Protein AF-A0A225DZX9-F1 (afdb_monomer)

Radius of gyration: 16.33 Å; Cα contacts (8 Å, |Δi|>4): 191; chains: 1; bounding box: 43×38×36 Å

Nearest PDB structures (foldseek):
  7zn1-assembly1_B  TM=6.531E-01  e=1.437E-01  Gallus gallus

Sequence (103 aa):
MEAFELHFAADGEVRGHGRDVVGRFTFHGTFDKSTGRTLLVKQYLGKHRVDYDGRPDGEGSILGMWTVRVQIGEQEWVNKGPFLMKPDVANLGENEPISEYRK

Solvent-accessible surface area (backbone atoms only — not comparable to full-atom values): 6142 Å² total; per-residue (Å²): 134,52,66,80,49,78,46,79,46,98,89,25,46,30,43,32,39,30,48,59,96,91,42,51,34,39,35,44,37,37,38,40,88,89,74,46,39,31,43,38,37,40,36,33,72,98,62,64,54,36,42,35,48,30,32,58,72,84,83,75,30,39,33,38,43,37,38,36,73,49,76,60,89,94,44,76,47,79,50,72,47,80,48,76,50,68,72,90,72,74,76,73,56,102,80,63,80,86,79,82,86,79,130

Secondary structure (DSSP, 8-state):
----EEEE-TTSEEEEEEE-SS-EEEEEEEE-TTT--EEEEEEETTS-EEEEEEEE-SSS-EEEEEEEEEEETTEEEEEEEEEEE--------TTPPP-----

Structure (mmCIF, N/CA/C/O backbone):
data_AF-A0A225DZX9-F1
#
_entry.id   AF-A0A225DZX9-F1
#
loop_
_atom_site.group_PDB
_atom_site.id
_atom_site.type_symbol
_atom_site.label_atom_id
_atom_site.label_alt_id
_atom_site.label_comp_id
_atom_site.label_asym_id
_atom_site.label_entity_id
_atom_site.label_seq_id
_atom_site.pdbx_PDB_ins_code
_atom_site.Cartn_x
_atom_site.Cartn_y
_atom_site.Cartn_z
_atom_site.occupancy
_atom_site.B_iso_or_equiv
_atom_site.auth_seq_id
_atom_site.auth_comp_id
_atom_site.auth_asym_id
_atom_site.auth_atom_id
_atom_site.pdbx_PDB_model_num
ATOM 1 N N . MET A 1 1 ? -5.210 -21.104 3.661 1.00 62.97 1 MET A N 1
ATOM 2 C CA . MET A 1 1 ? -4.873 -19.704 3.995 1.00 62.97 1 MET A CA 1
ATOM 3 C C . MET A 1 1 ? -4.970 -18.930 2.690 1.00 62.97 1 MET A C 1
ATOM 5 O O . MET A 1 1 ? -4.571 -19.491 1.682 1.00 62.97 1 MET A O 1
ATOM 9 N N . GLU A 1 2 ? -5.609 -17.762 2.665 1.00 82.06 2 GLU A N 1
ATOM 10 C CA . GLU A 1 2 ? -5.696 -16.942 1.442 1.00 82.06 2 GLU A CA 1
ATOM 11 C C . GLU A 1 2 ? -4.381 -16.170 1.327 1.00 82.06 2 GLU A C 1
ATOM 13 O O . GLU A 1 2 ? -3.989 -15.526 2.304 1.00 82.06 2 GLU A O 1
ATOM 18 N N . ALA A 1 3 ? -3.672 -16.325 0.207 1.00 86.94 3 ALA A N 1
ATOM 19 C CA . ALA A 1 3 ? -2.354 -15.733 0.017 1.00 86.94 3 ALA A CA 1
ATOM 20 C C . ALA A 1 3 ? -2.436 -14.202 0.030 1.00 86.94 3 ALA A C 1
ATOM 22 O O . ALA A 1 3 ? -3.469 -13.619 -0.298 1.00 86.94 3 ALA A O 1
ATOM 23 N N . PHE A 1 4 ? -1.353 -13.554 0.454 1.00 91.62 4 PHE A N 1
ATOM 24 C CA . PHE A 1 4 ? -1.215 -12.114 0.295 1.00 91.62 4 PHE A CA 1
ATOM 25 C C . PHE A 1 4 ? -0.631 -11.827 -1.085 1.00 91.62 4 PHE A C 1
ATOM 27 O O . PHE A 1 4 ? 0.516 -12.175 -1.352 1.00 91.62 4 PHE A O 1
ATOM 34 N N . GLU A 1 5 ? -1.415 -11.169 -1.933 1.00 94.06 5 GLU A N 1
ATOM 35 C CA . GLU A 1 5 ? -1.034 -10.842 -3.304 1.00 94.06 5 GLU A CA 1
ATOM 36 C C . GLU A 1 5 ? -1.148 -9.337 -3.558 1.00 94.06 5 GLU A C 1
ATOM 38 O O . GLU A 1 5 ? -2.098 -8.683 -3.112 1.00 94.06 5 GLU A O 1
ATOM 43 N N . LEU A 1 6 ? -0.182 -8.800 -4.305 1.00 94.25 6 LEU A N 1
ATOM 44 C CA . LEU A 1 6 ? -0.187 -7.447 -4.853 1.00 94.25 6 LEU A CA 1
ATOM 45 C C . LEU A 1 6 ? 0.049 -7.520 -6.3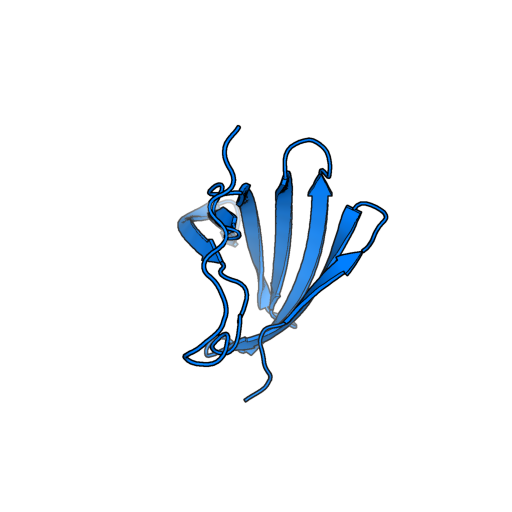65 1.00 94.25 6 LEU A C 1
ATOM 47 O O . LEU A 1 6 ? 0.989 -8.164 -6.826 1.00 94.25 6 LEU A O 1
ATOM 51 N N . HIS A 1 7 ? -0.768 -6.805 -7.127 1.00 94.44 7 HIS A N 1
ATOM 52 C CA . HIS A 1 7 ? -0.661 -6.645 -8.570 1.00 94.44 7 HIS A CA 1
ATOM 53 C C . HIS A 1 7 ? -0.383 -5.181 -8.889 1.00 94.44 7 HIS A C 1
ATOM 55 O O . HIS A 1 7 ? -1.147 -4.297 -8.498 1.00 94.44 7 HIS A O 1
ATOM 61 N N . PHE A 1 8 ? 0.702 -4.947 -9.620 1.00 93.38 8 PHE A N 1
ATOM 62 C CA . PHE A 1 8 ?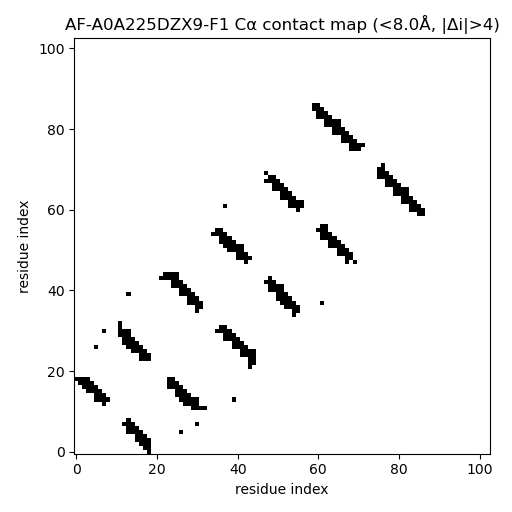 1.135 -3.632 -10.074 1.00 93.38 8 PHE A CA 1
ATOM 63 C C . PHE A 1 8 ? 0.761 -3.492 -11.549 1.00 93.38 8 PHE A C 1
ATOM 65 O O . PHE A 1 8 ? 1.278 -4.217 -12.400 1.00 93.38 8 PHE A O 1
ATOM 72 N N . ALA A 1 9 ? -0.173 -2.598 -11.851 1.00 93.94 9 ALA A N 1
ATOM 73 C CA . ALA A 1 9 ? -0.633 -2.350 -13.208 1.00 93.94 9 ALA A CA 1
ATOM 74 C C . ALA A 1 9 ? 0.312 -1.398 -13.956 1.00 93.94 9 ALA A C 1
ATOM 76 O O . ALA A 1 9 ? 1.000 -0.563 -13.372 1.00 93.94 9 ALA A O 1
ATOM 77 N N . ALA A 1 10 ? 0.343 -1.492 -15.285 1.00 93.44 10 ALA A N 1
ATOM 78 C CA . ALA A 1 10 ? 1.251 -0.686 -16.103 1.00 93.44 10 ALA A CA 1
ATOM 79 C C . ALA A 1 10 ? 1.006 0.832 -15.989 1.00 93.44 10 ALA A C 1
ATOM 81 O O . ALA A 1 10 ? 1.897 1.622 -16.302 1.00 93.44 10 ALA A O 1
ATOM 82 N N . ASP A 1 11 ? -0.178 1.259 -15.556 1.00 95.31 11 ASP A N 1
ATOM 83 C CA . ASP A 1 11 ? -0.568 2.659 -15.374 1.00 95.31 11 ASP A CA 1
ATOM 84 C C . ASP A 1 11 ? -0.164 3.249 -14.013 1.00 95.31 11 ASP A C 1
ATOM 86 O O . ASP A 1 11 ? -0.252 4.463 -13.836 1.00 95.31 11 ASP A O 1
ATOM 90 N N . GLY A 1 12 ? 0.359 2.435 -13.095 1.00 95.69 12 GLY A N 1
ATOM 91 C CA . GLY A 1 12 ? 0.716 2.872 -11.748 1.00 95.69 12 GLY A CA 1
ATOM 92 C C . GLY A 1 12 ? -0.292 2.458 -10.677 1.00 95.69 12 GLY A C 1
ATOM 93 O O . GLY A 1 12 ? -0.032 2.715 -9.504 1.00 95.69 12 GLY A O 1
ATOM 94 N N . GLU A 1 13 ? -1.423 1.832 -11.018 1.00 98.12 13 GLU A N 1
ATOM 95 C CA . GLU A 1 13 ? -2.360 1.320 -10.014 1.00 98.12 13 GLU A CA 1
ATOM 96 C C . GLU A 1 13 ? -1.787 0.080 -9.307 1.00 98.12 13 GLU A C 1
ATOM 98 O O . GLU A 1 13 ? -1.157 -0.780 -9.926 1.00 98.12 13 GLU A O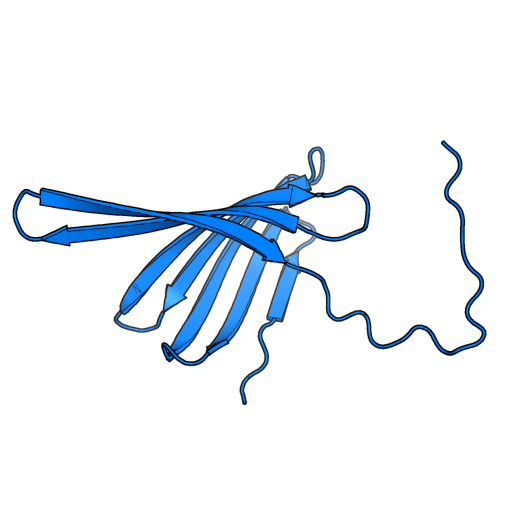 1
ATOM 103 N N . VAL A 1 14 ? -2.027 -0.034 -7.999 1.00 97.62 14 VAL A N 1
ATOM 104 C CA . VAL A 1 14 ? -1.739 -1.248 -7.226 1.00 97.62 14 VAL A CA 1
ATOM 105 C C . VAL A 1 14 ? -3.027 -1.773 -6.612 1.00 97.62 14 VAL A C 1
ATOM 107 O O . VAL A 1 14 ? -3.723 -1.050 -5.896 1.00 97.62 14 VAL A O 1
ATOM 110 N N . ARG A 1 15 ? -3.319 -3.053 -6.846 1.00 98.12 15 ARG A N 1
ATOM 111 C CA . ARG A 1 15 ? -4.423 -3.778 -6.203 1.00 98.12 15 ARG A CA 1
ATOM 112 C C . ARG A 1 15 ? -3.904 -5.016 -5.506 1.00 98.12 15 ARG A C 1
ATOM 114 O O . ARG A 1 15 ? -2.912 -5.593 -5.925 1.00 98.12 15 ARG A O 1
ATOM 121 N N . GLY A 1 16 ? -4.592 -5.465 -4.473 1.00 96.50 16 GLY A N 1
ATOM 122 C CA . GLY A 1 16 ? -4.226 -6.703 -3.809 1.00 96.50 16 GLY A CA 1
ATOM 123 C C . GLY A 1 16 ? -5.266 -7.187 -2.827 1.00 96.50 16 GLY A C 1
ATOM 124 O O . GLY A 1 16 ? -6.267 -6.516 -2.564 1.00 96.50 16 GLY A O 1
ATOM 125 N N . HIS A 1 17 ? -5.027 -8.364 -2.277 1.00 97.19 17 HIS A N 1
ATOM 126 C CA . HIS A 1 17 ? -5.926 -8.999 -1.327 1.00 97.19 17 HIS A CA 1
ATOM 127 C C . HIS A 1 17 ? -5.180 -10.035 -0.491 1.00 97.19 17 HIS A C 1
ATOM 129 O O . HIS A 1 17 ? -4.012 -10.332 -0.737 1.00 97.19 17 HIS A O 1
ATOM 135 N N . GLY A 1 18 ? -5.847 -10.535 0.543 1.00 96.00 18 GLY A N 1
ATOM 136 C CA . GLY A 1 18 ? -5.351 -11.648 1.332 1.00 96.00 18 GLY A CA 1
ATOM 137 C C . GLY A 1 18 ? -6.057 -11.776 2.670 1.00 96.00 18 GLY A C 1
ATOM 138 O O . GLY A 1 18 ? -7.044 -11.091 2.970 1.00 96.00 18 GLY A O 1
ATOM 139 N N . ARG A 1 19 ? -5.532 -12.673 3.504 1.00 95.06 19 ARG A N 1
ATOM 140 C CA . ARG A 1 19 ? -6.027 -12.895 4.861 1.00 95.06 19 ARG A CA 1
ATOM 141 C C . ARG A 1 19 ? -4.880 -13.130 5.827 1.00 95.06 19 ARG A C 1
ATOM 143 O O . ARG A 1 19 ? -4.018 -13.962 5.581 1.00 95.06 19 ARG A O 1
ATOM 150 N N . ASP A 1 20 ? -4.948 -12.477 6.978 1.00 94.12 20 ASP A N 1
ATOM 151 C CA . ASP A 1 20 ? -4.063 -12.735 8.113 1.00 94.12 20 ASP A CA 1
ATOM 152 C C . ASP A 1 20 ? -4.870 -12.986 9.404 1.00 94.12 20 ASP A C 1
ATOM 154 O O . ASP A 1 20 ? -6.082 -13.229 9.369 1.00 94.12 20 ASP A O 1
ATOM 158 N N . VAL A 1 21 ? -4.178 -12.956 10.547 1.00 93.75 21 VAL A N 1
ATOM 159 C CA . VAL A 1 21 ? -4.738 -13.114 11.900 1.00 93.75 21 VAL A CA 1
ATOM 160 C C . VAL A 1 21 ? -5.830 -12.086 12.232 1.00 93.75 21 VAL A C 1
ATOM 162 O O . VAL A 1 21 ? -6.757 -12.402 12.976 1.00 93.75 21 VAL A O 1
ATOM 165 N N . VAL A 1 22 ? -5.778 -10.876 11.671 1.00 94.31 22 VAL A N 1
ATOM 166 C CA . VAL A 1 22 ? -6.793 -9.835 11.892 1.00 94.31 22 VAL A CA 1
ATOM 167 C C . VAL A 1 22 ? -8.041 -10.110 11.049 1.00 94.31 22 VAL A C 1
ATOM 169 O O . VAL A 1 22 ? -9.168 -9.878 11.508 1.00 94.31 22 VAL A O 1
ATOM 172 N N . GLY A 1 23 ? -7.871 -10.610 9.824 1.00 95.19 23 GLY A N 1
ATOM 173 C CA . GLY A 1 23 ? -8.967 -11.019 8.947 1.00 95.19 23 GLY A CA 1
ATOM 174 C C . GLY A 1 23 ? -8.656 -10.864 7.461 1.00 95.19 23 GLY A C 1
ATOM 175 O O . GLY A 1 23 ? -7.505 -10.715 7.062 1.00 95.19 23 GLY A O 1
ATOM 176 N N . ARG A 1 24 ?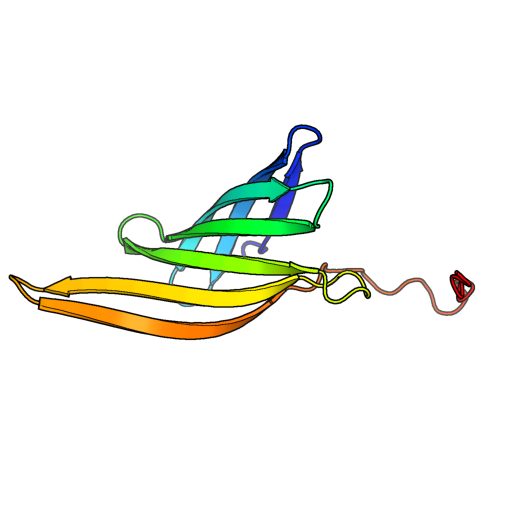 -9.709 -10.916 6.635 1.00 97.44 24 ARG A N 1
ATOM 177 C CA . ARG A 1 24 ? -9.619 -10.630 5.195 1.00 97.44 24 ARG A CA 1
ATOM 178 C C . ARG A 1 24 ? -9.393 -9.143 4.953 1.00 97.44 24 ARG A C 1
ATOM 180 O O . ARG A 1 24 ? -9.978 -8.309 5.652 1.00 97.44 24 ARG A O 1
ATOM 187 N N . PHE A 1 25 ? -8.604 -8.828 3.937 1.00 97.62 25 PHE A N 1
ATOM 188 C CA . PHE A 1 25 ? -8.299 -7.458 3.555 1.00 97.62 25 PHE A CA 1
ATOM 189 C C . PHE A 1 25 ? -8.150 -7.288 2.044 1.00 97.62 25 PHE A C 1
ATOM 191 O O . PHE A 1 25 ? -7.881 -8.240 1.315 1.00 97.62 25 PHE A O 1
ATOM 198 N N . THR A 1 26 ? -8.269 -6.040 1.599 1.00 98.31 26 THR A N 1
ATOM 199 C CA . THR A 1 26 ? -7.901 -5.591 0.251 1.00 98.31 26 THR A CA 1
ATOM 200 C C . THR A 1 26 ? -6.803 -4.542 0.324 1.00 98.31 26 THR A C 1
ATOM 202 O O . THR A 1 26 ? -6.772 -3.755 1.269 1.00 98.31 26 THR A O 1
ATOM 205 N N . PHE A 1 27 ? -5.968 -4.479 -0.702 1.00 97.75 27 PHE A N 1
ATOM 206 C CA . PHE A 1 27 ? -5.018 -3.406 -0.953 1.00 97.75 27 PHE A CA 1
ATOM 207 C C . PHE A 1 27 ? -5.464 -2.584 -2.162 1.00 97.75 27 PHE A C 1
ATOM 209 O O . PHE A 1 27 ? -5.831 -3.156 -3.187 1.00 97.75 27 PHE A O 1
ATOM 216 N N . HIS A 1 28 ? -5.403 -1.260 -2.042 1.00 98.50 28 HIS A N 1
ATOM 217 C CA . HIS A 1 28 ? -5.523 -0.323 -3.161 1.00 98.50 28 HIS A CA 1
ATOM 218 C C . HIS A 1 28 ? -4.497 0.792 -3.003 1.00 98.50 28 HIS A C 1
ATOM 220 O O . HIS A 1 28 ? -4.244 1.242 -1.885 1.00 98.50 28 HIS A O 1
ATOM 226 N N . GLY A 1 29 ? -3.921 1.257 -4.102 1.00 98.31 29 GLY A N 1
ATOM 227 C CA . GLY A 1 29 ? -2.930 2.315 -4.043 1.00 98.31 29 GLY A CA 1
ATOM 228 C C . GLY A 1 29 ? -2.303 2.632 -5.384 1.00 98.31 29 GLY A C 1
ATOM 229 O O . GLY A 1 29 ? -2.824 2.265 -6.437 1.00 98.31 29 GLY A O 1
ATOM 230 N N . THR A 1 30 ? -1.171 3.320 -5.326 1.00 98.38 30 THR A N 1
ATOM 231 C CA . THR A 1 30 ? -0.401 3.708 -6.501 1.00 98.38 30 THR A CA 1
ATOM 232 C C . THR A 1 30 ? 1.078 3.430 -6.301 1.00 98.38 30 THR A C 1
ATOM 234 O O . THR A 1 30 ? 1.589 3.437 -5.178 1.00 98.38 30 THR A O 1
ATOM 237 N N . PHE A 1 31 ? 1.778 3.221 -7.407 1.00 96.25 31 PHE A N 1
ATOM 238 C CA . PHE A 1 31 ? 3.226 3.270 -7.454 1.00 96.25 31 PHE A CA 1
ATOM 239 C C . PHE A 1 31 ? 3.675 4.230 -8.552 1.00 96.25 31 PHE A C 1
ATOM 241 O O . PHE A 1 31 ? 3.131 4.273 -9.656 1.00 96.25 31 PHE A O 1
ATOM 248 N N . ASP A 1 32 ? 4.685 5.024 -8.236 1.00 96.75 32 ASP A N 1
ATOM 249 C CA . ASP A 1 32 ? 5.333 5.912 -9.183 1.00 96.75 32 ASP A CA 1
ATOM 250 C C . ASP A 1 32 ? 6.430 5.139 -9.920 1.00 96.75 32 ASP A C 1
ATOM 252 O O . ASP A 1 32 ? 7.416 4.716 -9.322 1.00 96.75 32 ASP A O 1
ATOM 256 N N . LYS A 1 33 ? 6.281 4.978 -11.235 1.00 92.12 33 LYS A N 1
ATOM 257 C CA . LYS A 1 33 ? 7.249 4.271 -12.089 1.00 92.12 33 LYS A CA 1
ATOM 258 C C . LYS A 1 33 ? 8.622 4.942 -12.161 1.00 92.12 33 LYS A C 1
ATOM 260 O O . LYS A 1 33 ? 9.602 4.269 -12.455 1.00 92.12 33 LYS A O 1
ATOM 265 N N . SER A 1 34 ? 8.696 6.252 -11.937 1.00 94.06 34 SER A N 1
ATOM 266 C CA . SER A 1 34 ? 9.950 7.005 -12.008 1.00 94.06 34 SER A CA 1
ATOM 267 C C . SER A 1 34 ? 10.760 6.917 -10.715 1.00 94.06 34 SER A C 1
ATOM 269 O O . SER A 1 34 ? 11.987 6.870 -10.764 1.00 94.06 34 SER A O 1
ATOM 271 N N . THR A 1 35 ? 10.087 6.864 -9.561 1.00 95.50 35 THR A N 1
ATOM 272 C CA . THR A 1 35 ? 10.744 6.870 -8.242 1.00 95.50 35 THR A CA 1
ATOM 273 C C . THR A 1 35 ? 10.652 5.540 -7.493 1.00 95.50 35 THR A C 1
ATOM 275 O O . THR A 1 35 ? 11.361 5.334 -6.510 1.00 95.50 35 THR A O 1
ATOM 278 N N . GLY A 1 36 ? 9.751 4.650 -7.907 1.00 92.94 36 GLY A N 1
ATOM 279 C CA . GLY A 1 36 ? 9.361 3.442 -7.181 1.00 92.94 36 GLY A CA 1
ATOM 280 C C . GLY A 1 36 ? 8.547 3.710 -5.908 1.00 92.94 36 GLY A C 1
ATOM 281 O O . GLY A 1 36 ? 8.204 2.765 -5.192 1.00 92.94 36 GLY A O 1
ATOM 282 N N . ARG A 1 37 ? 8.234 4.975 -5.580 1.00 97.38 37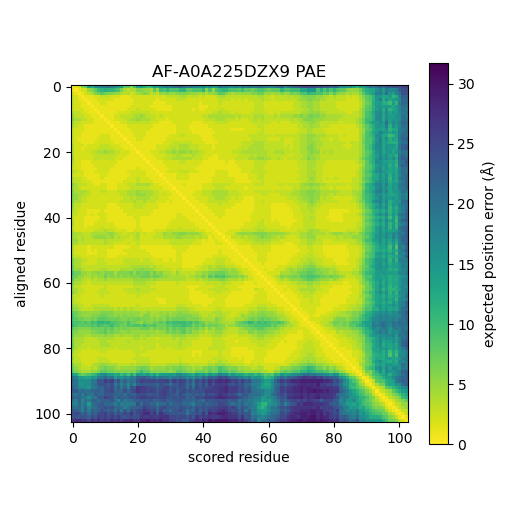 ARG A N 1
ATOM 283 C CA . ARG A 1 37 ? 7.455 5.289 -4.378 1.00 97.38 37 ARG A CA 1
ATOM 284 C C . ARG A 1 37 ? 6.082 4.640 -4.482 1.00 97.38 37 ARG A C 1
ATOM 286 O O . ARG A 1 37 ? 5.381 4.832 -5.469 1.00 97.38 37 ARG A O 1
ATOM 293 N N . THR A 1 38 ? 5.707 3.907 -3.445 1.00 97.88 38 THR A N 1
ATOM 294 C CA . THR A 1 38 ? 4.498 3.092 -3.403 1.00 97.88 38 THR A CA 1
ATOM 295 C C . THR A 1 38 ? 3.640 3.531 -2.222 1.00 97.88 38 THR A C 1
ATOM 297 O O . THR A 1 38 ? 4.084 3.484 -1.075 1.00 97.88 38 THR A O 1
ATOM 300 N N . LEU A 1 39 ? 2.422 3.988 -2.505 1.00 98.50 39 LEU A N 1
ATOM 301 C CA . LEU A 1 39 ? 1.441 4.427 -1.517 1.00 98.50 39 LEU A CA 1
ATOM 302 C C . LEU A 1 39 ? 0.272 3.455 -1.533 1.00 98.50 39 LEU A C 1
ATOM 304 O O . LEU A 1 39 ? -0.414 3.353 -2.546 1.00 98.50 39 LEU A O 1
ATOM 308 N N . LEU A 1 40 ? 0.033 2.752 -0.428 1.00 98.50 40 LEU A N 1
ATOM 309 C CA . LEU A 1 40 ? -0.994 1.715 -0.364 1.00 98.50 40 LEU A CA 1
ATOM 310 C C . LEU A 1 40 ? -1.921 1.892 0.831 1.00 98.50 40 LEU A C 1
ATOM 312 O O . LEU A 1 40 ? -1.510 2.323 1.903 1.00 98.50 40 LEU A O 1
ATOM 316 N N . VAL A 1 41 ? -3.160 1.451 0.666 1.00 98.56 41 VAL A N 1
ATOM 317 C CA . VAL A 1 41 ? -4.151 1.336 1.730 1.00 98.56 41 VAL A CA 1
ATOM 318 C C . VAL A 1 41 ? -4.560 -0.123 1.852 1.00 98.56 41 VAL A C 1
ATOM 320 O O . VAL A 1 41 ? -5.176 -0.678 0.942 1.00 98.56 41 VAL A O 1
ATOM 323 N N . LYS A 1 42 ? -4.256 -0.736 2.998 1.00 98.00 42 LYS A N 1
ATOM 324 C CA . LYS A 1 42 ? -4.791 -2.040 3.396 1.00 98.00 42 LYS A CA 1
ATOM 325 C C . LYS A 1 42 ? -6.089 -1.827 4.155 1.00 98.00 42 LYS A C 1
ATOM 327 O O . LYS A 1 42 ? -6.073 -1.321 5.272 1.00 98.00 42 LYS A O 1
ATOM 332 N N . GLN A 1 43 ? -7.209 -2.242 3.586 1.00 98.19 43 GLN A N 1
ATOM 333 C CA . GLN A 1 43 ? -8.517 -2.189 4.229 1.00 98.19 43 GLN A CA 1
ATOM 334 C C . GLN A 1 43 ? -8.899 -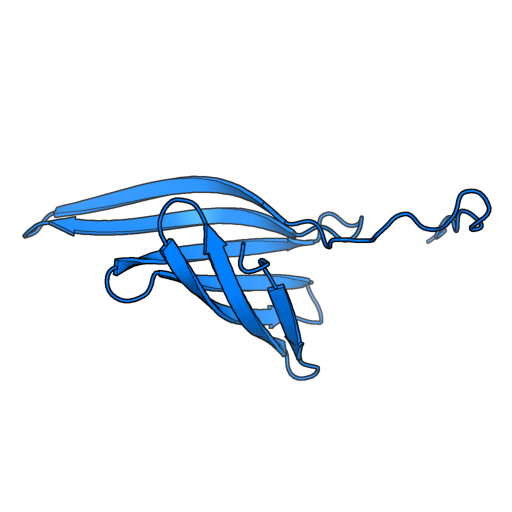3.582 4.730 1.00 98.19 43 GLN A C 1
ATOM 336 O O . GLN A 1 43 ? -9.175 -4.468 3.922 1.00 98.19 43 GLN A O 1
ATOM 341 N N . TYR A 1 44 ? -8.969 -3.782 6.050 1.00 97.06 44 TYR A N 1
ATOM 342 C CA . TYR A 1 44 ? -9.594 -4.984 6.606 1.00 97.06 44 TYR A CA 1
ATOM 343 C C . TYR A 1 44 ? -11.115 -4.881 6.456 1.00 97.06 44 TYR A C 1
ATOM 345 O O . TYR A 1 44 ? -11.711 -3.863 6.819 1.00 97.06 44 TYR A O 1
ATOM 353 N N . LEU A 1 45 ? -11.757 -5.918 5.915 1.00 95.88 45 LEU A N 1
ATOM 354 C CA . LEU A 1 45 ? -13.186 -5.869 5.590 1.00 95.88 45 LEU A CA 1
ATOM 355 C C . LEU A 1 45 ? -14.034 -5.634 6.850 1.00 95.88 45 LEU A C 1
ATOM 357 O O . LEU A 1 45 ? -13.955 -6.404 7.808 1.00 95.88 45 LEU A O 1
ATOM 361 N N . GLY A 1 46 ? -14.827 -4.555 6.844 1.00 94.56 46 GLY A N 1
ATOM 362 C CA . GLY A 1 46 ? -15.671 -4.144 7.974 1.00 94.56 46 GLY A CA 1
ATOM 363 C C . GLY A 1 46 ? -14.905 -3.658 9.214 1.00 94.56 46 GLY A C 1
ATOM 364 O O . GLY A 1 46 ? -15.482 -3.614 10.298 1.00 94.56 46 GLY A O 1
ATOM 365 N N . LYS A 1 47 ? -13.608 -3.345 9.090 1.00 93.88 47 LYS A N 1
ATOM 366 C CA . LYS A 1 47 ? -12.728 -2.945 10.201 1.00 93.88 47 LYS A CA 1
ATOM 367 C C . LYS A 1 47 ? -11.899 -1.701 9.831 1.00 93.88 47 LYS A C 1
ATOM 369 O O . LYS A 1 47 ? -12.308 -0.884 9.011 1.00 93.88 47 LYS A O 1
ATOM 374 N N . HIS A 1 48 ? -10.738 -1.543 10.465 1.00 94.38 48 HIS A N 1
ATOM 375 C CA . HIS A 1 48 ? -9.815 -0.435 10.244 1.00 94.38 48 HIS A CA 1
ATOM 376 C C . HIS A 1 48 ? -9.007 -0.590 8.946 1.00 94.38 48 HIS A C 1
ATOM 378 O O . HIS A 1 48 ? -8.896 -1.683 8.380 1.00 94.38 48 HIS A O 1
ATOM 384 N N . ARG A 1 49 ? -8.400 0.521 8.519 1.00 96.62 49 ARG A N 1
ATOM 385 C CA . ARG A 1 49 ? -7.399 0.550 7.453 1.00 96.62 49 ARG A CA 1
ATOM 386 C C . ARG A 1 49 ? -5.995 0.786 7.999 1.00 96.62 49 ARG A C 1
ATOM 388 O O . ARG A 1 49 ? -5.831 1.305 9.103 1.00 96.62 49 ARG A O 1
ATOM 395 N N . VAL A 1 50 ? -5.004 0.435 7.195 1.00 98.31 50 VAL A N 1
ATOM 396 C CA . VAL A 1 50 ? -3.585 0.706 7.423 1.00 98.31 50 VAL A CA 1
ATOM 397 C C . VAL A 1 50 ? -3.038 1.397 6.178 1.00 98.31 50 VAL A C 1
ATOM 399 O O . VAL A 1 50 ? -3.167 0.864 5.076 1.00 98.31 50 VAL A O 1
ATOM 402 N N . ASP A 1 51 ? -2.435 2.565 6.354 1.00 98.62 51 ASP A N 1
ATOM 403 C CA . ASP A 1 51 ? -1.794 3.321 5.280 1.00 98.62 51 ASP A CA 1
ATOM 404 C C . ASP A 1 51 ? -0.306 2.941 5.223 1.00 98.62 51 ASP A C 1
ATOM 406 O O . ASP A 1 51 ? 0.360 2.912 6.256 1.00 98.62 51 ASP A O 1
ATOM 410 N N . TYR A 1 52 ? 0.224 2.662 4.036 1.00 98.62 52 TYR A N 1
ATOM 411 C CA . TYR A 1 52 ? 1.626 2.323 3.788 1.00 98.62 52 TYR A CA 1
ATOM 412 C C . TYR A 1 52 ? 2.248 3.363 2.853 1.00 98.62 52 TYR A C 1
ATOM 414 O O . TYR A 1 52 ? 1.705 3.632 1.782 1.00 98.62 52 TYR A O 1
ATOM 422 N N . ASP A 1 53 ? 3.403 3.908 3.235 1.00 98.56 53 ASP A N 1
ATOM 423 C CA . ASP A 1 53 ? 4.251 4.748 2.378 1.00 98.56 53 ASP A CA 1
ATOM 424 C C . ASP A 1 53 ? 5.626 4.097 2.275 1.00 98.56 53 ASP A C 1
ATOM 426 O O . ASP A 1 53 ? 6.348 4.000 3.274 1.00 98.56 53 ASP A O 1
ATOM 430 N N . GLY A 1 54 ? 5.944 3.595 1.084 1.00 98.06 54 GLY A N 1
ATOM 431 C CA . GLY A 1 54 ? 7.129 2.796 0.821 1.00 98.06 54 GLY A CA 1
ATOM 432 C C . GLY A 1 54 ? 7.956 3.269 -0.366 1.00 98.06 54 GLY A C 1
ATOM 433 O O . GLY A 1 54 ? 7.499 4.021 -1.229 1.00 98.06 54 GLY A O 1
ATOM 434 N N . ARG A 1 55 ? 9.200 2.799 -0.407 1.00 97.56 55 ARG 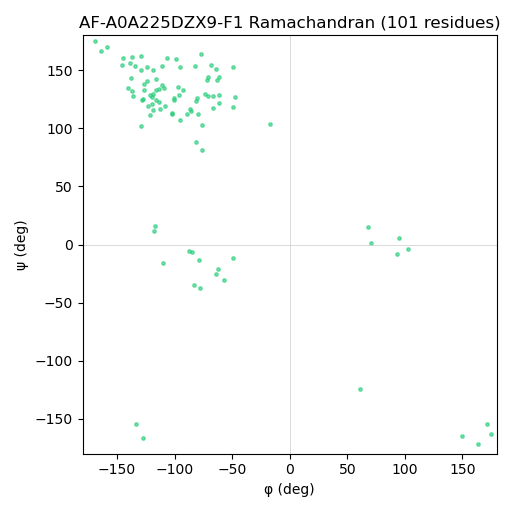A N 1
ATOM 435 C CA . ARG A 1 55 ? 10.178 3.021 -1.477 1.00 97.56 55 ARG A CA 1
ATOM 436 C C . ARG A 1 55 ? 10.937 1.724 -1.766 1.00 97.56 55 ARG A C 1
ATOM 438 O O . ARG A 1 55 ? 11.019 0.881 -0.869 1.00 97.56 55 ARG A O 1
ATOM 445 N N . PRO A 1 56 ? 11.493 1.561 -2.978 1.00 94.38 56 PRO A N 1
ATOM 446 C 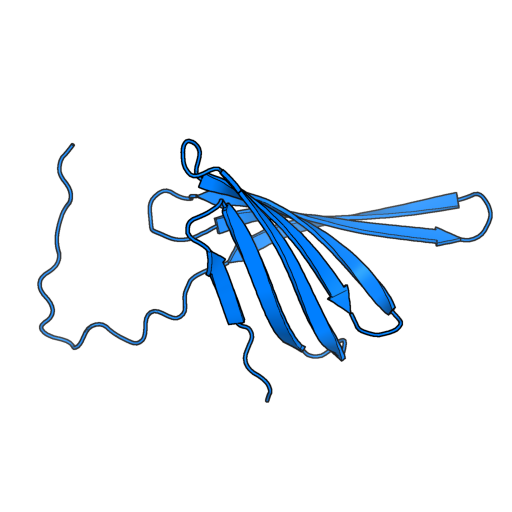CA . PRO A 1 56 ? 12.337 0.417 -3.283 1.00 94.38 56 PRO A CA 1
ATOM 447 C C . PRO A 1 56 ? 13.598 0.435 -2.410 1.00 94.38 56 PRO A C 1
ATOM 449 O O . PRO A 1 56 ? 14.180 1.498 -2.182 1.00 94.38 56 PRO A O 1
ATOM 452 N N . ASP A 1 57 ? 14.030 -0.737 -1.950 1.00 91.88 57 ASP A N 1
ATOM 453 C CA . ASP A 1 57 ? 15.323 -0.929 -1.273 1.00 91.88 57 ASP A CA 1
ATOM 454 C C . ASP A 1 57 ? 16.509 -0.994 -2.253 1.00 91.88 57 ASP A C 1
ATOM 456 O O . ASP A 1 57 ? 17.658 -0.871 -1.840 1.00 91.88 57 ASP A O 1
ATOM 460 N N . GLY A 1 58 ? 16.224 -1.142 -3.551 1.00 87.81 58 GLY A N 1
ATOM 461 C CA . GLY A 1 58 ? 17.212 -1.354 -4.613 1.00 87.81 58 GLY A CA 1
ATOM 462 C C . GLY A 1 58 ? 17.468 -2.828 -4.944 1.00 87.81 58 GLY A C 1
ATOM 463 O O . GLY A 1 58 ? 18.106 -3.112 -5.951 1.00 87.81 58 GLY A O 1
ATOM 464 N N . GLU A 1 59 ? 16.917 -3.752 -4.158 1.00 86.75 59 GLU A N 1
ATOM 465 C CA . GLU A 1 59 ? 17.074 -5.210 -4.266 1.00 86.75 59 GLU A CA 1
ATOM 466 C C . GLU A 1 59 ? 15.737 -5.921 -4.552 1.00 86.75 59 GLU A C 1
ATOM 468 O O . GLU A 1 59 ? 15.634 -7.145 -4.489 1.00 86.75 59 GLU A O 1
ATOM 473 N N . GLY A 1 60 ? 14.697 -5.155 -4.893 1.00 85.25 60 GLY A N 1
ATOM 474 C CA . GLY A 1 60 ? 13.379 -5.674 -5.264 1.00 85.25 60 GLY A CA 1
ATOM 475 C C . GLY A 1 60 ? 12.372 -5.743 -4.114 1.00 85.25 60 GLY A C 1
ATOM 476 O O . GLY A 1 60 ? 11.259 -6.222 -4.327 1.00 85.25 60 GLY A O 1
ATOM 477 N N . SER A 1 61 ? 12.709 -5.235 -2.926 1.00 92.62 61 SER A N 1
ATOM 478 C CA . SER A 1 61 ? 11.764 -5.083 -1.814 1.00 92.62 61 SER A CA 1
ATOM 479 C C . SER A 1 61 ? 11.223 -3.656 -1.724 1.00 92.62 61 SER A C 1
ATOM 481 O O . SER A 1 61 ? 11.836 -2.692 -2.182 1.00 92.62 61 SER A O 1
ATOM 483 N N . ILE A 1 62 ? 10.084 -3.507 -1.050 1.00 95.38 62 ILE A N 1
ATOM 484 C CA . ILE A 1 62 ? 9.516 -2.211 -0.671 1.00 95.38 62 ILE A CA 1
ATOM 485 C C . ILE A 1 62 ? 9.676 -2.054 0.839 1.00 95.38 62 ILE A C 1
ATOM 487 O O . ILE A 1 62 ? 9.117 -2.843 1.601 1.00 95.38 62 ILE A O 1
ATOM 491 N N . LEU A 1 63 ? 10.401 -1.029 1.283 1.00 97.56 63 LEU A N 1
ATOM 492 C CA . LEU A 1 63 ? 10.511 -0.662 2.696 1.00 97.56 63 LEU A CA 1
ATOM 493 C C . LEU A 1 63 ? 9.813 0.667 2.966 1.00 97.56 63 LEU A C 1
ATOM 495 O O . LEU A 1 63 ? 9.729 1.522 2.084 1.00 97.56 63 LEU A O 1
ATOM 499 N N . GLY A 1 64 ? 9.357 0.881 4.195 1.00 97.94 64 GLY A N 1
ATOM 500 C CA . GLY A 1 64 ? 8.742 2.153 4.547 1.00 97.94 64 GLY A CA 1
ATOM 501 C C . GLY A 1 64 ? 8.084 2.169 5.911 1.00 97.94 64 GLY A C 1
ATOM 502 O O . GLY A 1 64 ? 8.449 1.399 6.798 1.00 97.94 64 GLY A O 1
ATOM 503 N N . MET A 1 65 ? 7.099 3.053 6.061 1.00 98.56 65 MET A N 1
ATOM 504 C CA . MET A 1 65 ? 6.322 3.200 7.289 1.00 98.56 65 MET A CA 1
ATOM 505 C C . MET A 1 65 ? 4.858 2.857 7.042 1.00 98.56 65 MET A C 1
ATOM 507 O O . MET A 1 65 ? 4.247 3.346 6.090 1.00 98.56 65 MET A O 1
ATOM 511 N N . TRP A 1 66 ? 4.283 2.054 7.931 1.00 98.62 66 TRP A N 1
ATOM 512 C CA . TRP A 1 66 ? 2.839 1.891 8.020 1.00 98.62 66 TRP A CA 1
ATOM 513 C C . TRP A 1 66 ? 2.273 2.836 9.081 1.00 98.62 66 TRP A C 1
ATOM 515 O O . TRP A 1 66 ? 2.963 3.218 10.029 1.00 98.62 66 TRP A O 1
ATOM 525 N N . THR A 1 67 ? 1.016 3.236 8.922 1.00 98.62 67 THR A N 1
ATOM 526 C CA . THR A 1 67 ? 0.268 4.061 9.872 1.00 98.62 67 THR A CA 1
ATOM 527 C C . THR A 1 67 ? -1.147 3.513 10.037 1.00 98.62 67 THR A C 1
ATOM 529 O O . THR A 1 67 ? -1.844 3.266 9.059 1.00 98.62 67 THR A O 1
ATOM 532 N N . VAL A 1 68 ? -1.593 3.363 11.282 1.00 97.50 68 VAL A N 1
ATOM 533 C CA . VAL A 1 68 ? -2.995 3.124 11.644 1.00 97.50 68 VAL A CA 1
ATOM 534 C C . VAL A 1 68 ? -3.502 4.332 12.412 1.00 97.50 68 VAL A C 1
ATOM 536 O O . VAL A 1 68 ? -2.834 4.816 13.327 1.00 97.50 68 VAL A O 1
ATOM 539 N N . ARG A 1 69 ? -4.690 4.806 12.038 1.00 95.81 69 ARG A N 1
ATOM 540 C CA . ARG A 1 69 ? -5.389 5.913 12.695 1.00 95.81 69 ARG A CA 1
ATOM 541 C C . ARG A 1 69 ? -6.735 5.419 13.186 1.00 95.81 69 ARG A C 1
ATOM 543 O O . ARG A 1 69 ? -7.488 4.821 12.418 1.00 95.81 69 ARG A O 1
ATOM 550 N N . VAL A 1 70 ? -7.025 5.658 14.457 1.00 92.69 70 VAL A N 1
ATOM 551 C CA . VAL A 1 70 ? -8.305 5.320 15.079 1.00 92.69 70 VAL A CA 1
ATOM 552 C C . VAL A 1 70 ? -8.828 6.558 15.781 1.00 92.69 70 VAL A C 1
ATOM 554 O O . VAL A 1 70 ? -8.148 7.123 16.632 1.00 92.69 70 VAL A O 1
ATOM 557 N N . GLN A 1 71 ? -10.043 6.969 15.437 1.00 92.56 71 GLN A N 1
ATOM 558 C CA . GLN A 1 71 ? -10.718 8.067 16.112 1.00 92.56 71 GLN A CA 1
ATOM 559 C C . GLN A 1 71 ? -11.653 7.514 17.190 1.00 92.56 71 GLN A C 1
ATOM 561 O O . GLN A 1 71 ? -12.461 6.625 16.920 1.00 92.56 71 GLN A O 1
ATOM 566 N N . ILE A 1 72 ? -11.531 8.034 18.410 1.00 90.69 72 ILE A N 1
ATOM 567 C CA . ILE A 1 72 ? -12.366 7.681 19.561 1.00 90.69 72 ILE A CA 1
ATOM 568 C C . ILE A 1 72 ? -12.882 8.990 20.163 1.00 90.69 72 ILE A C 1
ATOM 570 O O . ILE A 1 72 ? -12.148 9.711 20.836 1.00 90.69 72 ILE A O 1
ATOM 574 N N . GLY A 1 73 ? -14.145 9.320 19.878 1.00 92.88 73 GLY A N 1
ATOM 575 C CA . GLY A 1 73 ? -14.712 10.631 20.203 1.00 92.88 73 GLY A CA 1
ATOM 576 C C . GLY A 1 73 ? -13.960 11.757 19.486 1.00 92.88 73 GLY A C 1
ATOM 577 O O . GLY A 1 73 ? -13.819 11.741 18.262 1.00 92.88 73 GLY A O 1
ATOM 578 N N . GLU A 1 74 ? -13.459 12.718 20.261 1.00 95.25 74 GLU A N 1
ATOM 579 C CA . GLU A 1 74 ? -12.657 13.850 19.771 1.00 95.25 74 GLU A CA 1
ATOM 580 C C . GLU A 1 74 ? -11.151 13.540 19.692 1.00 95.25 74 GLU A C 1
ATOM 582 O O . GLU A 1 74 ? -10.377 14.359 19.201 1.00 95.25 74 GLU A O 1
ATOM 587 N N . GLN A 1 75 ? -10.710 12.370 20.168 1.00 94.94 75 GLN A N 1
ATOM 588 C CA . GLN A 1 75 ? -9.295 12.000 20.197 1.00 94.94 75 GLN A CA 1
ATOM 589 C C . GLN A 1 75 ? -8.914 11.124 18.997 1.00 94.94 75 GLN A C 1
ATOM 591 O O . GLN A 1 75 ? -9.605 10.156 18.669 1.00 94.94 75 GLN A O 1
ATOM 596 N N . GLU A 1 76 ? -7.771 11.425 18.374 1.00 94.69 76 GLU A N 1
ATOM 597 C CA . GLU A 1 76 ? -7.132 10.570 17.368 1.00 94.69 76 GLU A CA 1
ATOM 598 C C . GLU A 1 76 ? -5.975 9.786 18.003 1.00 94.69 76 GLU A C 1
ATOM 600 O O . GLU A 1 76 ? -5.052 10.360 18.581 1.00 94.69 76 GLU A O 1
ATOM 605 N N . TRP A 1 77 ? -6.000 8.464 17.846 1.00 95.62 77 TRP A N 1
ATOM 606 C CA . TRP A 1 77 ? -4.895 7.572 18.171 1.00 95.62 77 TRP A CA 1
ATOM 607 C C . TRP A 1 77 ? -4.158 7.194 16.895 1.00 95.62 77 TRP A C 1
ATOM 609 O O . TRP A 1 77 ? -4.752 6.657 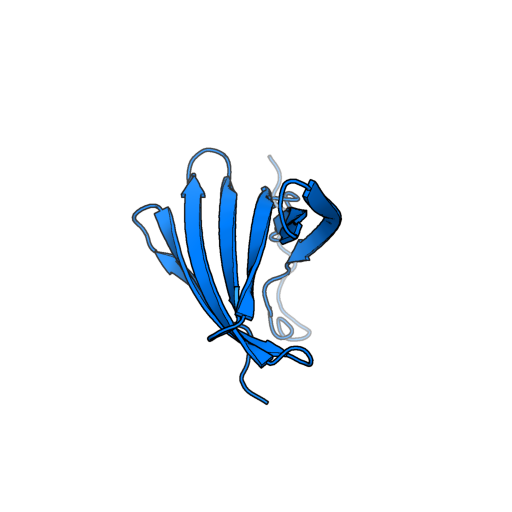15.956 1.00 95.62 77 TRP A O 1
ATOM 619 N N . VAL A 1 78 ? -2.850 7.444 16.874 1.00 97.25 78 VAL A N 1
ATOM 620 C CA . VAL A 1 78 ? -1.991 7.147 15.727 1.00 97.25 78 VAL A CA 1
ATOM 621 C C . VAL A 1 78 ? -0.909 6.164 16.150 1.00 97.25 78 VAL A C 1
ATOM 623 O O . VAL A 1 78 ? -0.106 6.463 17.030 1.00 97.25 78 VAL A O 1
ATOM 626 N N . ASN A 1 79 ? -0.866 5.005 15.497 1.00 97.69 79 ASN A N 1
ATOM 627 C CA . ASN A 1 79 ? 0.205 4.024 15.654 1.00 97.69 79 ASN A CA 1
ATOM 628 C C . ASN A 1 79 ? 0.949 3.860 14.325 1.00 97.69 79 ASN A C 1
ATOM 630 O O . ASN A 1 79 ? 0.331 3.924 13.261 1.00 97.69 79 ASN A O 1
ATOM 634 N N . LYS A 1 80 ? 2.271 3.696 14.378 1.00 98.19 80 LYS A N 1
ATOM 635 C CA . LYS A 1 80 ? 3.140 3.611 13.203 1.00 98.19 80 LYS A CA 1
ATOM 636 C C . LYS A 1 80 ? 4.292 2.654 13.451 1.00 98.19 80 LYS A C 1
ATOM 638 O O . LYS A 1 80 ? 4.753 2.513 14.580 1.00 98.19 80 LYS A O 1
ATOM 643 N N . GLY A 1 81 ? 4.823 2.083 12.380 1.00 98.19 81 GLY A N 1
ATOM 644 C CA . GLY A 1 81 ? 6.017 1.252 12.458 1.00 98.19 81 GLY A CA 1
ATOM 645 C C . GLY A 1 81 ? 6.663 1.027 11.098 1.00 98.19 81 GLY A C 1
ATOM 646 O O . GLY A 1 81 ? 6.053 1.335 10.071 1.00 98.19 81 GLY A O 1
ATOM 647 N N . PRO A 1 82 ? 7.902 0.514 11.082 1.00 98.31 82 PRO A N 1
ATOM 648 C CA . PRO A 1 82 ? 8.557 0.140 9.843 1.00 98.31 82 PRO A CA 1
ATOM 649 C C . PRO A 1 82 ? 7.873 -1.081 9.219 1.00 98.31 82 PRO A C 1
ATOM 651 O O . PRO A 1 82 ? 7.283 -1.910 9.918 1.00 98.31 82 PRO A O 1
ATOM 654 N N . PHE A 1 83 ? 7.986 -1.215 7.902 1.00 97.00 83 PHE A N 1
ATOM 655 C CA . PHE A 1 83 ? 7.670 -2.447 7.189 1.00 97.00 83 PHE A CA 1
ATOM 656 C C . PHE A 1 83 ? 8.714 -2.758 6.119 1.00 97.00 83 PHE A C 1
ATOM 658 O O . PHE A 1 83 ? 9.430 -1.873 5.647 1.00 97.00 83 PHE A O 1
ATOM 665 N N . LEU A 1 84 ? 8.724 -4.025 5.712 1.00 95.31 84 LEU A N 1
ATOM 666 C CA . LEU A 1 84 ? 9.394 -4.532 4.525 1.00 95.31 84 LEU A CA 1
ATOM 667 C C . LEU A 1 84 ? 8.433 -5.501 3.825 1.00 95.31 84 LEU A C 1
ATOM 669 O O . LEU A 1 84 ? 7.905 -6.407 4.468 1.00 95.31 84 LEU A O 1
ATOM 673 N N . MET A 1 85 ? 8.192 -5.305 2.532 1.00 93.31 85 MET A N 1
ATOM 674 C CA . MET A 1 85 ? 7.464 -6.238 1.672 1.00 93.31 85 MET A CA 1
ATOM 675 C C . MET A 1 85 ? 8.434 -6.794 0.639 1.00 93.31 85 MET A C 1
ATOM 677 O O . MET A 1 85 ? 9.044 -6.026 -0.106 1.00 93.31 85 MET A O 1
ATOM 681 N N . LYS A 1 86 ? 8.568 -8.119 0.603 1.00 90.69 86 LYS A N 1
ATOM 682 C CA . LYS A 1 86 ? 9.365 -8.833 -0.394 1.00 90.69 86 LYS A CA 1
ATOM 683 C C . LYS A 1 86 ? 8.434 -9.611 -1.320 1.00 90.69 86 LYS A C 1
ATOM 685 O O . LYS A 1 86 ? 7.483 -10.208 -0.810 1.00 90.69 86 LYS A O 1
ATOM 690 N N . PRO A 1 87 ? 8.676 -9.609 -2.640 1.00 84.81 87 PRO A N 1
ATOM 691 C CA . PRO A 1 87 ? 7.985 -10.525 -3.531 1.00 84.81 87 PRO A CA 1
ATOM 692 C C . PRO A 1 87 ? 8.321 -11.962 -3.131 1.00 84.81 87 PRO A C 1
ATOM 694 O O . PRO A 1 87 ? 9.449 -12.257 -2.730 1.00 84.81 87 PRO A O 1
ATOM 697 N N . ASP A 1 88 ? 7.342 -12.853 -3.255 1.00 81.25 88 ASP A N 1
ATOM 698 C CA . ASP A 1 88 ? 7.582 -14.287 -3.140 1.00 81.25 88 ASP A CA 1
ATOM 699 C C . ASP A 1 88 ? 8.238 -14.779 -4.437 1.00 81.25 88 ASP A C 1
ATOM 701 O O . ASP A 1 88 ? 7.586 -15.232 -5.377 1.00 81.25 88 ASP A O 1
ATOM 705 N N . VAL A 1 89 ? 9.550 -14.576 -4.535 1.00 65.31 89 VAL A N 1
ATOM 706 C CA . VAL A 1 89 ? 10.390 -15.183 -5.567 1.00 65.31 89 VAL A CA 1
ATOM 707 C C . VAL A 1 89 ? 10.713 -16.596 -5.105 1.00 65.31 89 VAL A C 1
ATOM 709 O O . VAL A 1 89 ? 11.703 -16.824 -4.412 1.00 65.31 89 VAL A O 1
ATOM 712 N N . ALA A 1 90 ? 9.847 -17.549 -5.449 1.00 56.12 90 ALA A N 1
ATOM 713 C CA . ALA A 1 90 ? 10.156 -18.962 -5.285 1.00 56.12 90 ALA A CA 1
ATOM 714 C C . ALA A 1 90 ? 11.560 -19.231 -5.852 1.00 56.12 90 ALA A C 1
ATOM 716 O O . ALA A 1 90 ? 11.833 -18.829 -6.982 1.00 56.12 90 ALA A O 1
ATOM 717 N N . ASN A 1 91 ? 12.418 -19.853 -5.029 1.00 47.38 91 ASN A N 1
ATOM 718 C CA . ASN A 1 91 ? 13.783 -20.301 -5.327 1.00 47.38 91 ASN A CA 1
ATOM 719 C C . ASN A 1 91 ? 14.049 -20.366 -6.838 1.00 47.38 91 ASN A C 1
ATOM 721 O O . ASN A 1 91 ? 13.613 -21.305 -7.508 1.00 47.38 91 ASN A O 1
ATOM 725 N N . LEU A 1 92 ? 14.774 -19.375 -7.362 1.00 51.44 92 LEU A N 1
ATOM 726 C CA . LEU A 1 92 ? 15.520 -19.544 -8.603 1.00 51.44 92 LEU A CA 1
ATOM 727 C C . LEU A 1 92 ? 16.312 -20.848 -8.414 1.00 51.44 92 LEU A C 1
ATOM 729 O O . LEU A 1 92 ? 17.020 -20.971 -7.414 1.00 51.44 92 LEU A O 1
ATOM 733 N N . GLY A 1 93 ? 16.070 -21.868 -9.247 1.00 50.97 93 GLY A N 1
ATOM 734 C CA . GLY A 1 93 ? 16.634 -23.208 -9.043 1.00 50.97 93 GLY A CA 1
ATOM 735 C C . GLY A 1 93 ? 18.143 -23.147 -8.781 1.00 50.97 93 GLY A C 1
ATOM 736 O O . GLY A 1 93 ? 18.795 -22.217 -9.242 1.00 50.97 93 GLY A O 1
ATOM 737 N N . GLU A 1 94 ? 18.710 -24.124 -8.061 1.00 56.44 94 GLU A N 1
ATOM 738 C CA . GLU A 1 94 ? 20.108 -24.131 -7.559 1.00 56.44 94 GLU A CA 1
ATOM 739 C C . GLU A 1 94 ? 21.212 -23.791 -8.594 1.00 56.44 94 GLU A C 1
ATOM 741 O O . GLU A 1 94 ? 22.349 -23.545 -8.205 1.00 56.44 94 GLU A O 1
ATOM 746 N N . ASN A 1 95 ? 20.891 -23.744 -9.892 1.00 59.50 95 ASN A N 1
ATOM 747 C CA . ASN A 1 95 ? 21.795 -23.438 -11.002 1.00 59.50 95 ASN A CA 1
ATOM 748 C C . ASN A 1 95 ? 21.436 -22.164 -11.795 1.00 59.50 95 ASN A C 1
ATOM 750 O O . ASN A 1 95 ? 21.924 -21.990 -12.913 1.00 59.50 95 ASN A O 1
ATOM 754 N N . GLU A 1 96 ? 20.582 -21.284 -11.273 1.00 56.75 96 GLU A N 1
ATOM 755 C CA . GLU A 1 96 ? 20.297 -20.009 -11.937 1.00 56.75 96 GLU A CA 1
ATOM 756 C C . GLU A 1 96 ? 21.514 -19.066 -11.836 1.00 56.75 96 GLU A C 1
ATOM 758 O O . GLU A 1 96 ? 22.058 -18.859 -10.745 1.00 56.75 96 GLU A O 1
ATOM 763 N N . PRO A 1 97 ? 21.991 -18.499 -12.959 1.00 62.19 97 PRO A N 1
ATOM 764 C CA . PRO A 1 97 ? 23.174 -17.653 -12.964 1.00 62.19 97 PRO A CA 1
ATOM 765 C C . PRO A 1 97 ? 22.928 -16.355 -12.186 1.00 62.19 97 PRO A C 1
ATOM 767 O O . PRO A 1 97 ? 21.993 -15.601 -12.461 1.00 62.19 97 PRO A O 1
ATOM 770 N N . ILE A 1 98 ? 23.823 -16.050 -11.243 1.00 68.06 98 ILE A N 1
ATOM 771 C CA . ILE A 1 98 ? 23.828 -14.764 -10.540 1.00 68.06 98 ILE A CA 1
ATOM 772 C C . ILE A 1 98 ? 24.175 -13.668 -11.550 1.00 68.06 98 ILE A C 1
ATOM 774 O O . ILE A 1 98 ? 25.271 -13.648 -12.111 1.00 68.06 98 ILE A O 1
ATOM 778 N N . SER A 1 99 ? 23.244 -12.741 -11.764 1.00 59.09 99 SER A N 1
ATOM 779 C CA . SER A 1 99 ? 23.474 -11.549 -12.581 1.00 59.09 99 SER A CA 1
ATOM 780 C C . SER A 1 99 ? 23.862 -10.373 -11.682 1.00 59.09 99 SER A C 1
ATOM 782 O O . SER A 1 99 ? 23.025 -9.829 -10.965 1.00 59.09 99 SER A O 1
ATOM 784 N N . GLU A 1 100 ? 25.136 -9.974 -11.714 1.00 48.62 100 GLU A N 1
ATOM 785 C CA . GLU A 1 100 ? 25.601 -8.713 -11.124 1.00 48.62 100 GLU A CA 1
ATOM 786 C C . GLU A 1 100 ? 25.273 -7.569 -12.097 1.00 48.62 100 GLU A C 1
ATOM 788 O O . GLU A 1 100 ? 25.856 -7.474 -13.179 1.00 48.62 100 GLU A O 1
ATOM 793 N N . TYR A 1 101 ? 24.345 -6.682 -11.728 1.00 43.69 101 TYR A N 1
ATOM 794 C CA . TYR A 1 101 ? 24.131 -5.446 -12.479 1.00 43.69 101 TYR A CA 1
ATOM 795 C C . TYR A 1 101 ? 25.248 -4.456 -12.143 1.00 43.69 101 TYR A C 1
ATOM 797 O O . TYR A 1 101 ? 25.235 -3.819 -11.089 1.00 43.69 101 TYR A O 1
ATOM 805 N N . ARG A 1 102 ? 26.216 -4.302 -13.049 1.00 38.22 102 ARG A N 1
ATOM 806 C CA . ARG A 1 102 ? 27.161 -3.180 -12.994 1.00 38.22 102 ARG A CA 1
ATOM 807 C C . ARG A 1 102 ? 26.496 -1.938 -13.584 1.00 38.22 102 ARG A C 1
ATOM 809 O O . ARG A 1 102 ? 25.964 -2.001 -14.691 1.00 38.22 102 ARG A O 1
ATOM 816 N N . LYS A 1 103 ? 26.493 -0.849 -12.810 1.00 41.62 103 LYS A N 1
ATOM 817 C CA . LYS A 1 103 ? 26.109 0.493 -13.274 1.00 41.62 103 LYS A CA 1
ATOM 818 C C . LYS A 1 103 ? 27.106 1.039 -14.287 1.00 41.62 103 LYS A C 1
ATOM 820 O O . LYS A 1 103 ? 28.311 0.743 -14.130 1.00 41.62 103 LYS A O 1
#

Mean predicted aligned error: 6.73 Å

pLDDT: mean 88.76, std 15.54, range [38.22, 98.62]

Organism: NCBI:txid1908690

Foldseek 3Di:
DFDWDWDQDPVFWIWTWGADPVGTWIKTWGADPVFRWTWIWIGHVVDWIKIWTWGDPVPQKTKGKIWTWDDDPPDIDIDMDIDIGHPPPPDPPPPDDDDDDDD